Protein AF-M5DVN4-F1 (afdb_monomer_lite)

Organism: NCBI:txid1298593

Secondary structure (DSSP, 8-state):
------------HHHHHHHHHHHHHHHHHHHHHHHHHHHHHHHHHHHHHHHHHHS-------HHHHHHHHHHHHHHHHHHHHHHHHHHHHHHHHHTSHHHHHHHHHHHHHHHHHHHHHHHHHHHHHHHHHSTTTHHHHHHHHHHHHHHHHHHHHHHHHHHH--SSPPPP-PPPTT--SS----

Sequence (183 aa):
MAKSEEEEVELTEVQRIAALEDSVSLNRKIVFVLAILAIVGLSTASTLGIVSLLQPDVEYVDKRALTLLQEEVDALRKQATESAESFSQAKQILDSSSATAFKSVLLDQEQSYQSHLTALKQGMRDLARMLPGSRTWLDMYDEQMNAAIAQSVARSKQLAALQTNALPIPQAIPGQAATASKP

Foldseek 3Di:
DDDDDDPPPPDDPVVVVVVVVVVVVVVVVVVVVVVVVVVVVVVVVVVVVVVVVPDDPPPVCPVVNVVVVVVVVVVVVVVVVVVVVVVVVLLVCQCVDPLVVVLVVLLVVLVVVLVVLVVVLVVLVVVCVVDPPSVVVNVVCVVVSVVVNVVSVVVSVVSVPDDSSDDPDPPPDPPPPDDDDDD

pLDDT: mean 77.17, std 16.85, range [38.88, 97.5]

Structure (mmCIF, N/CA/C/O backbone):
data_AF-M5DVN4-F1
#
_entry.id   AF-M5DVN4-F1
#
loop_
_atom_site.group_PDB
_atom_site.id
_atom_site.type_symbol
_atom_site.label_atom_id
_atom_site.label_alt_id
_atom_site.label_comp_id
_atom_site.label_asym_id
_atom_site.label_entity_id
_atom_site.label_seq_id
_atom_site.pdbx_PDB_ins_code
_atom_site.Cartn_x
_atom_site.Cartn_y
_atom_site.Cartn_z
_atom_site.occupancy
_atom_site.B_iso_or_equiv
_atom_site.auth_seq_id
_atom_site.auth_comp_id
_atom_site.auth_asym_id
_atom_site.auth_atom_id
_atom_site.pdbx_PDB_model_num
ATOM 1 N N . MET A 1 1 ? -89.226 -39.301 116.217 1.00 40.53 1 MET A N 1
ATOM 2 C CA . MET A 1 1 ? -90.336 -39.551 115.265 1.00 40.53 1 MET A CA 1
ATOM 3 C C . MET A 1 1 ? -91.182 -38.285 115.258 1.00 40.53 1 MET A C 1
ATOM 5 O O . MET A 1 1 ? -91.470 -37.836 116.353 1.00 40.53 1 MET A O 1
ATOM 9 N N . ALA A 1 2 ? -91.524 -37.594 114.170 1.00 38.88 2 ALA A N 1
ATOM 10 C CA . ALA A 1 2 ? -91.587 -37.850 112.722 1.00 38.88 2 ALA A CA 1
ATOM 11 C C . ALA A 1 2 ? -91.300 -36.506 111.982 1.00 38.88 2 ALA A C 1
ATOM 13 O O . ALA A 1 2 ? -91.582 -35.462 112.557 1.00 38.88 2 ALA A O 1
ATOM 14 N N . LYS A 1 3 ? -90.468 -36.440 110.926 1.00 44.84 3 LYS A N 1
ATOM 15 C CA . LYS A 1 3 ? -90.738 -36.492 109.460 1.00 44.84 3 LYS A CA 1
ATOM 16 C C . LYS A 1 3 ? -91.837 -35.536 108.952 1.00 44.84 3 LYS A C 1
ATOM 18 O O . LYS A 1 3 ? -92.975 -35.734 109.361 1.00 44.84 3 LYS A O 1
ATOM 23 N N . SER A 1 4 ? -91.468 -34.594 108.060 1.00 41.88 4 SER A N 1
ATOM 24 C CA . SER A 1 4 ? -92.183 -33.965 106.902 1.00 41.88 4 SER A CA 1
ATOM 25 C C . SER A 1 4 ? -91.564 -32.570 106.646 1.00 41.88 4 SER A C 1
ATOM 27 O O . SER A 1 4 ? -91.388 -31.852 107.621 1.00 41.88 4 SER A O 1
ATOM 29 N N . GLU A 1 5 ? -91.218 -32.049 105.469 1.00 41.44 5 GLU A N 1
ATOM 30 C CA . GLU A 1 5 ? -91.080 -32.495 104.077 1.00 41.44 5 GLU A CA 1
ATOM 31 C C . GLU A 1 5 ? -90.300 -31.376 103.344 1.00 41.44 5 GLU A C 1
ATOM 33 O O . GLU A 1 5 ? -90.316 -30.220 103.766 1.00 41.44 5 GLU A O 1
ATOM 38 N N . GLU A 1 6 ? -89.553 -31.746 102.309 1.00 46.62 6 GLU A N 1
ATOM 39 C CA . GLU A 1 6 ? -88.731 -30.882 101.460 1.00 46.62 6 GLU A CA 1
ATOM 40 C C . GLU A 1 6 ? -89.625 -30.088 100.489 1.00 46.62 6 GLU A C 1
ATOM 42 O O . GLU A 1 6 ? -90.346 -30.689 99.699 1.00 46.62 6 GLU A O 1
ATOM 47 N N . GLU A 1 7 ? -89.575 -28.751 100.508 1.00 39.84 7 GLU A N 1
ATOM 48 C CA . GLU A 1 7 ? -90.140 -27.927 99.427 1.00 39.84 7 GLU A CA 1
ATOM 49 C C . GLU A 1 7 ? -89.044 -27.628 98.399 1.00 39.84 7 GLU A C 1
ATOM 51 O O . GLU A 1 7 ? -88.354 -26.606 98.426 1.00 39.84 7 GLU A O 1
ATOM 56 N N . GLU A 1 8 ? -88.870 -28.582 97.491 1.00 42.69 8 GLU A N 1
ATOM 57 C CA . GLU A 1 8 ? -88.166 -28.401 96.231 1.00 42.69 8 GLU A CA 1
ATOM 58 C C . GLU A 1 8 ? -89.050 -27.510 95.340 1.00 42.69 8 GLU A C 1
ATOM 60 O O . GLU A 1 8 ? -90.069 -27.940 94.803 1.00 42.69 8 GLU A O 1
ATOM 65 N N . VAL A 1 9 ? -88.718 -26.219 95.239 1.00 45.56 9 VAL A N 1
ATOM 66 C CA . VAL A 1 9 ? -89.422 -25.284 94.349 1.00 45.56 9 VAL A CA 1
ATOM 67 C C . VAL A 1 9 ? -89.074 -25.648 92.903 1.00 45.56 9 VAL A C 1
ATOM 69 O O . VAL A 1 9 ? -88.117 -25.138 92.315 1.00 45.56 9 VAL A O 1
ATOM 72 N N . GLU A 1 10 ? -89.846 -26.567 92.327 1.00 45.53 10 GLU A N 1
ATOM 73 C CA . GLU A 1 10 ? -89.794 -26.905 90.911 1.00 45.53 10 GLU A CA 1
ATOM 74 C C . GLU A 1 10 ? -90.210 -25.690 90.070 1.00 45.53 10 GLU A C 1
ATOM 76 O O . GLU A 1 10 ? -91.371 -25.285 90.007 1.00 45.53 10 GLU A O 1
ATOM 81 N N . LEU A 1 11 ? -89.228 -25.087 89.400 1.00 52.25 11 LEU A N 1
ATOM 82 C CA . LEU A 1 11 ? -89.438 -24.060 88.381 1.00 52.25 11 LEU A CA 1
ATOM 83 C C . LEU A 1 11 ? -90.434 -24.557 87.320 1.00 52.25 11 LEU A C 1
ATOM 85 O O . LEU A 1 11 ? -90.140 -25.520 86.606 1.00 52.25 11 LEU A O 1
ATOM 89 N N . THR A 1 12 ? -91.577 -23.872 87.204 1.00 63.31 12 THR A N 1
ATOM 90 C CA . THR A 1 12 ? -92.653 -24.169 86.241 1.00 63.31 12 THR A CA 1
ATOM 91 C C . THR A 1 12 ? -92.144 -24.292 84.796 1.00 63.31 12 THR A C 1
ATOM 93 O O . THR A 1 12 ? -91.281 -23.530 84.354 1.00 63.31 12 THR A O 1
ATOM 96 N N . GLU A 1 13 ? -92.698 -25.244 84.035 1.00 57.34 13 GLU A N 1
ATOM 97 C CA . GLU A 1 13 ? -92.256 -25.622 82.677 1.00 57.34 13 GLU A CA 1
ATOM 98 C C . GLU A 1 13 ? -92.128 -24.431 81.710 1.00 57.34 13 GLU A C 1
ATOM 100 O O . GLU A 1 13 ? -91.222 -24.391 80.881 1.00 57.34 13 GLU A O 1
ATOM 105 N N . VAL A 1 14 ? -92.969 -23.407 81.866 1.00 61.56 14 VAL A N 1
ATOM 106 C CA . VAL A 1 14 ? -92.959 -22.190 81.037 1.00 61.56 14 VAL A CA 1
ATOM 107 C C . VAL A 1 14 ? -91.696 -21.345 81.257 1.00 61.56 14 VAL A C 1
ATOM 109 O O . VAL A 1 14 ? -91.138 -20.807 80.302 1.00 61.56 14 VAL A O 1
ATOM 112 N N . GLN A 1 15 ? -91.191 -21.261 82.491 1.00 60.44 15 GLN A N 1
ATOM 113 C CA . GLN A 1 15 ? -89.943 -20.549 82.792 1.00 60.44 15 GLN A CA 1
ATOM 114 C C . GLN A 1 15 ? -88.718 -21.314 82.278 1.00 60.44 15 GLN A C 1
ATOM 116 O O . GLN A 1 15 ? -87.755 -20.695 81.825 1.00 60.44 15 GLN A O 1
ATOM 121 N N . ARG A 1 16 ? -88.771 -22.655 82.274 1.00 62.22 16 ARG A N 1
ATOM 122 C CA . ARG A 1 16 ? -87.729 -23.486 81.651 1.00 62.22 16 ARG A CA 1
ATOM 123 C C . ARG A 1 16 ? -87.699 -23.298 80.135 1.00 62.22 16 ARG A C 1
ATOM 125 O O . ARG A 1 16 ? -86.616 -23.153 79.582 1.00 62.22 16 ARG A O 1
ATOM 132 N N . ILE A 1 17 ? -88.856 -23.238 79.472 1.00 63.50 17 ILE A N 1
ATOM 133 C CA . ILE A 1 17 ? -88.935 -23.021 78.018 1.00 63.50 17 ILE A CA 1
ATOM 134 C C . ILE A 1 17 ? -88.405 -21.632 77.633 1.00 63.50 17 ILE A C 1
ATOM 136 O O . ILE A 1 17 ? -87.613 -21.540 76.702 1.00 63.50 17 ILE A O 1
ATOM 140 N N . ALA A 1 18 ? -88.743 -20.574 78.378 1.00 66.62 18 ALA A N 1
ATOM 141 C CA . ALA A 1 18 ? -88.234 -19.224 78.109 1.00 66.62 18 ALA A CA 1
ATOM 142 C C . ALA A 1 18 ? -86.708 -19.098 78.317 1.00 66.62 18 ALA A C 1
ATOM 144 O O . ALA A 1 18 ? -86.019 -18.475 77.511 1.00 66.62 18 ALA A O 1
ATOM 145 N N . ALA A 1 19 ? -86.154 -19.732 79.360 1.00 62.56 19 ALA A N 1
ATOM 146 C CA . ALA A 1 19 ? -84.704 -19.774 79.588 1.00 62.56 19 ALA A CA 1
ATOM 147 C C . ALA A 1 19 ? -83.964 -20.620 78.530 1.00 62.56 19 ALA A C 1
ATOM 149 O O . ALA A 1 19 ? -82.844 -20.297 78.118 1.00 62.56 19 ALA A O 1
ATOM 150 N N . LEU A 1 20 ? -84.596 -21.697 78.053 1.00 64.38 20 LEU A N 1
ATOM 151 C CA . LEU A 1 20 ? -84.088 -22.503 76.943 1.00 64.38 20 LEU A CA 1
ATOM 152 C C . LEU A 1 20 ? -84.158 -21.741 75.611 1.00 64.38 20 LEU A C 1
ATOM 154 O O . LEU A 1 20 ? -83.222 -21.822 74.825 1.00 64.38 20 LEU A O 1
ATOM 158 N N . GLU A 1 21 ? -85.198 -20.949 75.359 1.00 69.44 21 GLU A N 1
ATOM 159 C CA . GLU A 1 21 ? -85.315 -20.133 74.145 1.00 69.44 21 GLU A CA 1
ATOM 160 C C . GLU A 1 21 ? -84.245 -19.032 74.083 1.00 69.44 21 GLU A C 1
ATOM 162 O O . GLU A 1 21 ? -83.596 -18.863 73.046 1.00 69.44 21 GLU A O 1
ATOM 167 N N . ASP A 1 22 ? -83.981 -18.345 75.199 1.00 67.81 22 ASP A N 1
ATOM 168 C CA . ASP A 1 22 ? -82.939 -17.314 75.270 1.00 67.81 22 ASP A CA 1
ATOM 169 C C . ASP A 1 22 ? -81.535 -17.913 75.066 1.00 67.81 22 ASP A C 1
ATOM 171 O O . ASP A 1 22 ? -80.780 -17.457 74.200 1.00 67.81 22 ASP A O 1
ATOM 175 N N . SER A 1 23 ? -81.220 -19.019 75.752 1.00 68.81 23 SER A N 1
ATOM 176 C CA . SER A 1 23 ? -79.932 -19.721 75.611 1.00 68.81 23 SER A CA 1
ATOM 177 C C . SER A 1 23 ? -79.721 -20.350 74.225 1.00 68.81 23 SER A C 1
ATOM 179 O O . SER A 1 23 ? -78.613 -20.293 73.680 1.00 68.81 23 SER A O 1
ATOM 181 N N . VAL A 1 24 ? -80.772 -20.879 73.590 1.00 72.69 24 VAL A N 1
ATOM 182 C CA . VAL A 1 24 ? -80.721 -21.387 72.208 1.00 72.69 24 VAL A CA 1
ATOM 183 C C . VAL A 1 24 ? -80.556 -20.242 71.206 1.00 72.69 24 VAL A C 1
ATOM 185 O O . VAL A 1 24 ? -79.778 -20.367 70.254 1.00 72.69 24 VAL A O 1
ATOM 188 N N . SER A 1 25 ? -81.219 -19.101 71.417 1.00 70.56 25 SER A N 1
ATOM 189 C CA . SER A 1 25 ? -81.069 -17.921 70.555 1.00 70.56 25 SER A CA 1
ATOM 190 C C . SER A 1 25 ? -79.660 -17.316 70.637 1.00 70.56 25 SER A C 1
ATOM 192 O O . SER A 1 25 ? -79.112 -16.871 69.622 1.00 70.56 25 SER A O 1
ATOM 194 N N . LEU A 1 26 ? -79.039 -17.360 71.819 1.00 73.12 26 LEU A N 1
ATOM 195 C CA . LEU A 1 26 ? -77.677 -16.899 72.072 1.00 73.12 26 LEU A CA 1
ATOM 196 C C . LEU A 1 26 ? -76.653 -17.841 71.421 1.00 73.12 26 LEU A C 1
ATOM 198 O O . LEU A 1 26 ? -75.795 -17.376 70.665 1.00 73.12 26 LEU A O 1
ATOM 202 N N . ASN A 1 27 ? -76.808 -19.159 71.583 1.00 81.56 27 ASN A N 1
ATOM 203 C CA . ASN A 1 27 ? -75.983 -20.147 70.877 1.00 81.56 27 ASN A CA 1
ATOM 204 C C . ASN A 1 27 ? -76.091 -20.002 69.355 1.00 81.56 27 ASN A C 1
ATOM 206 O O . ASN A 1 27 ? -75.078 -20.033 68.658 1.00 81.56 27 ASN A O 1
ATOM 210 N N . ARG A 1 28 ? -77.293 -19.761 68.819 1.00 83.75 28 ARG A N 1
ATOM 211 C CA . ARG A 1 28 ? -77.491 -19.536 67.381 1.00 83.75 28 ARG A CA 1
ATOM 212 C C . ARG A 1 28 ? -76.748 -18.294 66.877 1.00 83.75 28 ARG A C 1
ATOM 214 O O . ARG A 1 28 ? -76.172 -18.346 65.793 1.00 83.75 28 ARG A O 1
ATOM 221 N N . LYS A 1 29 ? -76.718 -17.200 67.651 1.00 87.06 29 LYS A N 1
ATOM 222 C CA . LYS A 1 29 ? -75.952 -15.983 67.316 1.00 87.06 29 LYS A CA 1
ATOM 223 C C . LYS A 1 29 ? -74.442 -16.236 67.343 1.00 87.06 29 LYS A C 1
ATOM 225 O O . LYS A 1 29 ? -73.759 -15.836 66.404 1.00 87.06 29 LYS A O 1
ATOM 230 N N . ILE A 1 30 ? -73.933 -16.940 68.358 1.00 87.62 30 ILE A N 1
ATOM 231 C CA . ILE A 1 30 ? -72.508 -17.308 68.450 1.00 87.62 30 ILE A CA 1
ATOM 232 C C . ILE A 1 30 ? -72.095 -18.176 67.256 1.00 87.62 30 ILE A C 1
ATOM 234 O O . ILE A 1 30 ? -71.081 -17.898 66.618 1.00 87.62 30 ILE A O 1
ATOM 238 N N . VAL A 1 31 ? -72.904 -19.180 66.906 1.00 86.62 31 VAL A N 1
ATOM 239 C CA . VAL A 1 31 ? -72.658 -20.046 65.743 1.00 86.62 31 VAL A CA 1
ATOM 240 C C . VAL A 1 31 ? -72.659 -19.238 64.442 1.00 86.62 31 VAL A C 1
ATOM 242 O O . VAL A 1 31 ? -71.795 -19.457 63.597 1.00 86.62 31 VAL A O 1
ATOM 245 N N . PHE A 1 32 ? -73.560 -18.261 64.289 1.00 89.25 32 PHE A N 1
ATOM 246 C CA . PHE A 1 32 ? -73.573 -17.371 63.122 1.00 89.25 32 PHE A CA 1
ATOM 247 C C . PHE A 1 32 ? -72.301 -16.522 63.008 1.00 89.25 32 PHE A C 1
ATOM 249 O O . PHE A 1 32 ? -71.735 -16.409 61.923 1.00 89.25 32 PHE A O 1
ATOM 256 N N . VAL A 1 33 ? -71.821 -15.954 64.117 1.00 90.81 33 VAL A N 1
ATOM 257 C CA . VAL A 1 33 ? -70.582 -15.157 64.135 1.00 90.81 33 VAL A CA 1
ATOM 258 C C . VAL A 1 33 ? -69.362 -16.028 63.819 1.00 90.81 33 VAL A C 1
ATOM 260 O O . VAL A 1 33 ? -68.526 -15.636 63.005 1.00 90.81 33 VAL A O 1
ATOM 263 N N . LEU A 1 34 ? -69.283 -17.231 64.396 1.00 89.19 34 LEU A N 1
ATOM 264 C CA . LEU A 1 34 ? -68.222 -18.199 64.097 1.00 89.19 34 LEU A CA 1
ATOM 265 C C . LEU A 1 34 ? -68.238 -18.640 62.630 1.00 89.19 34 LEU A C 1
ATOM 267 O O . LEU A 1 34 ? -67.180 -18.730 62.012 1.00 89.19 34 LEU A O 1
ATOM 271 N N . ALA A 1 35 ? -69.420 -18.868 62.056 1.00 90.25 35 ALA A N 1
ATOM 272 C CA . ALA A 1 35 ? -69.562 -19.229 60.650 1.00 90.25 35 ALA A CA 1
ATOM 273 C C . ALA A 1 35 ? -69.074 -18.107 59.718 1.00 90.25 35 ALA A C 1
ATOM 275 O O . ALA A 1 35 ? -68.356 -18.380 58.759 1.00 90.25 35 ALA A O 1
ATOM 276 N N . ILE A 1 36 ? -69.395 -16.844 60.020 1.00 91.50 36 ILE A N 1
ATOM 277 C CA . ILE A 1 36 ? -68.917 -15.692 59.239 1.00 91.50 36 ILE A CA 1
ATOM 278 C C . ILE A 1 36 ? -67.389 -15.577 59.324 1.00 91.50 36 ILE A C 1
ATOM 280 O O . ILE A 1 36 ? -66.730 -15.429 58.295 1.00 91.50 36 ILE A O 1
ATOM 284 N N . LEU A 1 37 ? -66.810 -15.708 60.522 1.00 91.25 37 LEU A N 1
ATOM 285 C CA . LEU A 1 37 ? -65.354 -15.707 60.704 1.00 91.25 37 LEU A CA 1
ATOM 286 C C . LEU A 1 37 ? -64.675 -16.849 59.943 1.00 91.25 37 LEU A C 1
ATOM 288 O O . LEU A 1 37 ? -63.646 -16.629 59.305 1.00 91.25 37 LEU A O 1
ATOM 292 N N . ALA A 1 38 ? -65.263 -18.045 59.964 1.00 88.19 38 ALA A N 1
ATOM 293 C CA . ALA A 1 38 ? -64.748 -19.193 59.230 1.00 88.19 38 ALA A CA 1
ATOM 294 C C . ALA A 1 38 ? -64.753 -18.948 57.714 1.00 88.19 38 ALA A C 1
ATOM 296 O O . ALA A 1 38 ? -63.756 -19.230 57.055 1.00 88.19 38 ALA A O 1
ATOM 297 N N . ILE A 1 39 ? -65.827 -18.369 57.165 1.00 92.62 39 ILE A N 1
ATOM 298 C CA . ILE A 1 39 ? -65.933 -18.046 55.732 1.00 92.62 39 ILE A CA 1
ATOM 299 C C . ILE A 1 39 ? -64.884 -17.002 55.323 1.00 92.62 39 ILE A C 1
ATOM 301 O O . ILE A 1 39 ? -64.197 -17.186 54.319 1.00 92.62 39 ILE A O 1
ATOM 305 N N . VAL A 1 40 ? -64.715 -15.931 56.104 1.00 91.38 40 VAL A N 1
ATOM 306 C CA . VAL A 1 40 ? -63.712 -14.886 55.825 1.00 91.38 40 VAL A CA 1
ATOM 307 C C . VAL A 1 40 ? -62.291 -15.449 55.926 1.00 91.38 40 VAL A C 1
ATOM 309 O O . VAL A 1 40 ? -61.449 -15.171 55.066 1.00 91.38 40 VAL A O 1
ATOM 312 N N . GLY A 1 41 ? -62.032 -16.291 56.929 1.00 86.06 41 GLY A N 1
ATOM 313 C CA . GLY A 1 41 ? -60.757 -16.986 57.094 1.00 86.06 41 GLY A CA 1
ATOM 314 C C . GLY A 1 41 ? -60.434 -17.892 55.905 1.00 86.06 41 GLY A C 1
ATOM 315 O O . GLY A 1 41 ? -59.354 -17.782 55.326 1.00 86.06 41 GLY A O 1
ATOM 316 N N . LEU A 1 42 ? -61.395 -18.716 55.477 1.00 87.31 42 LEU A N 1
ATOM 317 C CA . LEU A 1 42 ? -61.274 -19.578 54.297 1.00 87.31 42 LEU A CA 1
ATOM 318 C C . LEU A 1 42 ? -61.059 -18.778 53.009 1.00 87.31 42 LEU A C 1
ATOM 320 O O . LEU A 1 42 ? -60.216 -19.151 52.199 1.00 87.31 42 LEU A O 1
ATOM 324 N N . SER A 1 43 ? -61.768 -17.663 52.826 1.00 87.06 43 SER A N 1
ATOM 325 C CA . SER A 1 43 ? -61.614 -16.804 51.647 1.00 87.06 43 SER A CA 1
ATOM 326 C C . SER A 1 43 ? -60.214 -16.194 51.569 1.00 87.06 43 SER A C 1
ATOM 328 O O . SER A 1 43 ? -59.589 -16.188 50.506 1.00 87.06 43 SER A O 1
ATOM 330 N N . THR A 1 44 ? -59.698 -15.706 52.697 1.00 84.25 44 THR A N 1
ATOM 331 C CA . THR A 1 44 ? -58.365 -15.094 52.765 1.00 84.25 44 THR A CA 1
ATOM 332 C C . THR A 1 44 ? -57.279 -16.150 52.558 1.00 84.25 44 THR A C 1
ATOM 334 O O . THR A 1 44 ? -56.374 -15.948 51.753 1.00 84.25 44 THR A O 1
ATOM 337 N N . ALA A 1 45 ? -57.409 -17.315 53.200 1.00 84.00 45 ALA A N 1
ATOM 338 C CA . ALA A 1 45 ? -56.486 -18.436 53.034 1.00 84.00 45 ALA A CA 1
ATOM 339 C C . ALA A 1 45 ? -56.478 -18.983 51.598 1.00 84.00 45 ALA A C 1
ATOM 341 O O . ALA A 1 45 ? -55.412 -19.254 51.053 1.00 84.00 45 ALA A O 1
ATOM 342 N N . SER A 1 46 ? -57.648 -19.086 50.962 1.00 80.69 46 SER A N 1
ATOM 343 C CA . SER A 1 46 ? -57.775 -19.505 49.562 1.00 80.69 46 SER A CA 1
ATOM 344 C C . SER A 1 46 ? -57.093 -18.513 48.618 1.00 80.69 46 SER A C 1
ATOM 346 O O . SER A 1 46 ? -56.309 -18.908 47.759 1.00 80.69 46 SER A O 1
ATOM 348 N N . THR A 1 47 ? -57.298 -17.210 48.837 1.00 85.69 47 THR A N 1
ATOM 349 C CA . THR A 1 47 ? -56.648 -16.158 48.039 1.00 85.69 47 THR A CA 1
ATOM 350 C C . THR A 1 47 ? -55.125 -16.217 48.178 1.00 85.69 47 THR A C 1
ATOM 352 O O . THR A 1 47 ? -54.414 -16.178 47.176 1.00 85.69 47 THR A O 1
ATOM 355 N N . LEU A 1 48 ? -54.613 -16.379 49.402 1.00 81.38 48 LEU A N 1
ATOM 356 C CA . LEU A 1 48 ? -53.177 -16.525 49.656 1.00 81.38 48 LEU A CA 1
ATOM 357 C C . LEU A 1 48 ? -52.608 -17.811 49.038 1.00 81.38 48 LEU A C 1
ATOM 359 O O . LEU A 1 48 ? -51.525 -17.778 48.460 1.00 81.38 48 LEU A O 1
ATOM 363 N N . GLY A 1 49 ? -53.348 -18.919 49.101 1.00 81.12 49 GLY A N 1
ATOM 364 C CA . GLY A 1 49 ? -52.956 -20.191 48.494 1.00 81.12 49 GLY A CA 1
ATOM 365 C C . GLY A 1 49 ? -52.864 -20.116 46.969 1.00 81.12 49 GLY A C 1
ATOM 366 O O . GLY A 1 49 ? -51.887 -20.586 46.395 1.00 81.12 49 GLY A O 1
ATOM 367 N N . ILE A 1 50 ? -53.831 -19.468 46.310 1.00 81.31 50 ILE A N 1
ATOM 368 C CA . ILE A 1 50 ? -53.824 -19.278 44.851 1.00 81.31 50 ILE A CA 1
ATOM 369 C C . ILE A 1 50 ? -52.657 -18.380 44.432 1.00 81.31 50 ILE A C 1
ATOM 371 O O . ILE A 1 50 ? -51.945 -18.713 43.489 1.00 81.31 50 ILE A O 1
ATOM 375 N N . VAL A 1 51 ? -52.422 -17.275 45.146 1.00 78.25 51 VAL A N 1
ATOM 376 C CA . VAL A 1 51 ? -51.293 -16.372 44.866 1.00 78.25 51 VAL A CA 1
ATOM 377 C C . VAL A 1 51 ? -49.955 -17.090 45.054 1.00 78.25 51 VAL A C 1
ATOM 379 O O . VAL A 1 51 ? -49.061 -16.918 44.232 1.00 78.25 51 VAL A O 1
ATOM 382 N N . SER A 1 52 ? -49.830 -17.938 46.077 1.00 73.06 52 SER A N 1
ATOM 383 C CA . SER A 1 52 ? -48.619 -18.729 46.314 1.00 73.06 52 SER A CA 1
ATOM 384 C C . SER A 1 52 ? -48.385 -19.820 45.265 1.00 73.06 52 SER A C 1
ATOM 386 O O . SER A 1 52 ? -47.242 -20.216 45.075 1.00 73.06 52 SER A O 1
ATOM 388 N N . LEU A 1 53 ? -49.437 -20.329 44.617 1.00 73.19 53 LEU A N 1
ATOM 389 C CA . LEU A 1 53 ? -49.338 -21.401 43.620 1.00 73.19 53 LEU A CA 1
ATOM 390 C C . LEU A 1 53 ? -49.134 -20.867 42.191 1.00 73.19 53 LEU A C 1
ATOM 392 O O . LEU A 1 53 ? -48.580 -21.566 41.348 1.00 73.19 53 LEU A O 1
ATOM 396 N N . LEU A 1 54 ? -49.615 -19.650 41.907 1.00 72.88 54 LEU A N 1
ATOM 397 C CA . LEU A 1 54 ? -49.514 -19.004 40.592 1.00 72.88 54 LEU A CA 1
ATOM 398 C C . LEU A 1 54 ? -48.314 -18.066 40.453 1.00 72.88 54 LEU A C 1
ATOM 400 O O . LEU A 1 54 ? -48.052 -17.613 39.337 1.00 72.88 54 LEU A O 1
ATOM 404 N N . GLN A 1 55 ? -47.605 -17.741 41.537 1.00 65.81 55 GLN A N 1
ATOM 405 C CA . GLN A 1 55 ? -46.339 -17.034 41.397 1.00 65.81 55 GLN A CA 1
ATOM 406 C C . GLN A 1 55 ? -45.353 -17.959 40.668 1.00 65.81 55 GLN A C 1
ATOM 408 O O . GLN A 1 55 ? -45.062 -19.040 41.179 1.00 65.81 55 GLN A O 1
ATOM 413 N N . PRO A 1 56 ? -44.845 -17.582 39.477 1.00 57.84 56 PRO A N 1
ATOM 414 C CA . PRO A 1 56 ? -43.654 -18.239 38.960 1.00 57.84 56 PRO A CA 1
ATOM 415 C C . PRO A 1 56 ? -42.552 -18.098 40.016 1.00 57.84 56 PRO A C 1
ATOM 417 O O . PRO A 1 56 ? -42.541 -17.092 40.729 1.00 57.84 56 PRO A O 1
ATOM 420 N N . ASP A 1 57 ? -41.636 -19.065 40.102 1.00 49.91 57 ASP A N 1
ATOM 421 C CA . ASP A 1 57 ? -40.359 -18.901 40.808 1.00 49.91 57 ASP A CA 1
ATOM 422 C C . ASP A 1 57 ? -39.590 -17.753 40.134 1.00 49.91 57 ASP A C 1
ATOM 424 O O . ASP A 1 57 ? -38.701 -17.937 39.305 1.00 49.91 57 ASP A O 1
ATOM 428 N N . VAL A 1 58 ? -39.990 -16.519 40.425 1.00 52.97 58 VAL A N 1
ATOM 429 C CA . VAL A 1 58 ? -39.172 -15.343 40.210 1.00 52.97 58 VAL A CA 1
ATOM 430 C C . VAL A 1 58 ? -38.159 -15.386 41.328 1.00 52.97 58 VAL A C 1
ATOM 432 O O . VAL A 1 58 ? -38.338 -14.803 42.397 1.00 52.97 58 VAL A O 1
ATOM 435 N N . GLU A 1 59 ? -37.092 -16.135 41.069 1.00 53.75 59 GLU A N 1
ATOM 436 C CA . GLU A 1 59 ? -35.820 -15.932 41.731 1.00 53.75 59 GLU A CA 1
ATOM 437 C C . GLU A 1 59 ? -35.512 -14.443 41.562 1.00 53.75 59 GLU A C 1
ATOM 439 O O . GLU A 1 59 ? -35.183 -13.968 40.472 1.00 53.75 59 GLU A O 1
ATOM 444 N N . TYR A 1 60 ? -35.784 -13.665 42.613 1.00 52.28 60 TYR A N 1
ATOM 445 C CA . TYR A 1 60 ? -35.447 -12.254 42.653 1.00 52.28 60 TYR A CA 1
ATOM 446 C C . TYR A 1 60 ? -33.948 -12.205 42.434 1.00 52.28 60 TYR A C 1
ATOM 448 O O . TYR A 1 60 ? -33.193 -12.528 43.351 1.00 52.28 60 TYR A O 1
ATOM 456 N N . VAL A 1 61 ? -33.533 -11.863 41.210 1.00 56.19 61 VAL A N 1
ATOM 457 C CA . VAL A 1 61 ? -32.118 -11.756 40.880 1.00 56.19 61 VAL A CA 1
ATOM 458 C C . VAL A 1 61 ? -31.530 -10.824 41.919 1.00 56.19 61 VAL A C 1
ATOM 460 O O . VAL A 1 61 ? -31.964 -9.671 42.037 1.00 56.19 61 VAL A O 1
ATOM 463 N N . ASP A 1 62 ? -30.627 -11.371 42.735 1.00 70.06 62 ASP A N 1
ATOM 464 C CA . ASP A 1 62 ? -30.029 -10.632 43.829 1.00 70.06 62 ASP A CA 1
ATOM 465 C C . ASP A 1 62 ? -29.517 -9.320 43.238 1.00 70.06 62 ASP A C 1
ATOM 467 O O . ASP A 1 62 ? -28.809 -9.315 42.226 1.00 70.06 62 ASP A O 1
ATOM 471 N N . LYS A 1 63 ? -29.926 -8.187 43.814 1.00 72.44 63 LYS A N 1
ATOM 472 C CA . LYS A 1 63 ? -29.541 -6.869 43.294 1.00 72.44 63 LYS A CA 1
ATOM 473 C C . LYS A 1 63 ? -28.021 -6.778 43.161 1.00 72.44 63 LYS A C 1
ATOM 475 O O . LYS A 1 63 ? -27.545 -6.120 42.245 1.00 72.44 63 LYS A O 1
ATOM 480 N N . ARG A 1 64 ? -27.282 -7.507 44.010 1.00 68.50 64 ARG A N 1
ATOM 481 C CA . ARG A 1 64 ? -25.835 -7.713 43.885 1.00 68.50 64 ARG A CA 1
ATOM 482 C C . ARG A 1 64 ? -25.416 -8.418 42.597 1.00 68.50 64 ARG A C 1
ATOM 484 O O . ARG A 1 64 ? -24.495 -7.946 41.942 1.00 68.50 64 ARG A O 1
ATOM 491 N N . ALA A 1 65 ? -26.065 -9.516 42.222 1.00 75.50 65 ALA A N 1
ATOM 492 C CA . ALA A 1 65 ? -25.758 -10.243 40.993 1.00 75.50 65 ALA A CA 1
ATOM 493 C C . ALA A 1 65 ? -26.028 -9.387 39.745 1.00 75.50 65 ALA A C 1
ATOM 495 O O . ALA A 1 65 ? -25.206 -9.362 38.834 1.00 75.50 65 ALA A O 1
ATOM 496 N N . LEU A 1 66 ? -27.120 -8.610 39.735 1.00 80.12 66 LEU A N 1
ATOM 497 C CA . LEU A 1 66 ? -27.393 -7.648 38.660 1.00 80.12 66 LEU A CA 1
ATOM 498 C C . LEU A 1 66 ? -26.343 -6.537 38.589 1.00 80.12 66 LEU A C 1
ATOM 500 O O . LEU A 1 66 ? -25.889 -6.210 37.496 1.00 80.12 66 LEU A O 1
ATOM 504 N N . THR A 1 67 ? -25.930 -5.976 39.730 1.00 79.81 67 THR A N 1
ATOM 505 C CA . THR A 1 67 ? -24.889 -4.937 39.743 1.00 79.81 67 THR A CA 1
ATOM 506 C C . THR A 1 67 ? -23.538 -5.468 39.277 1.00 79.81 67 THR A C 1
ATOM 508 O O . THR A 1 67 ? -22.866 -4.786 38.514 1.00 79.81 67 THR A O 1
ATOM 511 N N . LEU A 1 68 ? -23.173 -6.693 39.672 1.00 83.62 68 LEU A N 1
ATOM 512 C CA . LEU A 1 68 ? -21.933 -7.340 39.239 1.00 83.62 68 LEU A CA 1
ATOM 513 C C . LEU A 1 68 ? -21.940 -7.623 37.736 1.00 83.62 68 LEU A C 1
ATOM 515 O O . LEU A 1 68 ? -20.966 -7.336 37.049 1.00 83.62 68 LEU A O 1
ATOM 519 N N . LEU A 1 69 ? -23.056 -8.131 37.211 1.00 84.69 69 LEU A N 1
ATOM 520 C CA . LEU A 1 69 ? -23.190 -8.398 35.783 1.00 84.69 69 LEU A CA 1
ATOM 521 C C . LEU A 1 69 ? -23.153 -7.105 34.959 1.00 84.69 69 LEU A C 1
ATOM 523 O O . LEU A 1 69 ? -22.590 -7.077 33.869 1.00 84.69 69 LEU A O 1
ATOM 527 N N . GLN A 1 70 ? -23.744 -6.024 35.467 1.00 89.19 70 GLN A N 1
ATOM 528 C CA . GLN A 1 70 ? -23.710 -4.726 34.801 1.00 89.19 70 GLN A CA 1
ATOM 529 C C . GLN A 1 70 ? -22.299 -4.125 34.797 1.00 89.19 70 GLN A C 1
ATOM 531 O O . GLN A 1 70 ? -21.868 -3.608 33.770 1.00 89.19 70 GLN A O 1
ATOM 536 N N . GLU A 1 71 ? -21.564 -4.263 35.901 1.00 88.12 71 GLU A N 1
ATOM 537 C CA . GLU A 1 71 ? -20.153 -3.882 35.994 1.00 88.12 71 GLU A CA 1
ATOM 538 C C . GLU A 1 71 ? -19.281 -4.690 35.020 1.00 88.12 71 GLU A C 1
ATOM 540 O O . GLU A 1 71 ? -18.449 -4.120 34.316 1.00 88.12 71 GLU A O 1
ATOM 545 N N . GLU A 1 72 ? -19.518 -5.999 34.904 1.00 84.06 72 GLU A N 1
ATOM 546 C CA . GLU A 1 72 ? -18.829 -6.864 33.945 1.00 84.06 72 GLU A CA 1
ATOM 547 C C . GLU A 1 72 ? -19.154 -6.468 32.497 1.00 84.06 72 GLU A C 1
ATOM 549 O O . GLU A 1 72 ? -18.248 -6.305 31.684 1.00 84.06 72 GLU A O 1
ATOM 554 N N . VAL A 1 73 ? -20.422 -6.213 32.163 1.00 89.75 73 VAL A N 1
ATOM 555 C CA . VAL A 1 73 ? -20.815 -5.742 30.824 1.00 89.75 73 VAL A CA 1
ATOM 556 C C . VAL A 1 73 ? -20.180 -4.393 30.491 1.00 89.75 73 VAL A C 1
ATOM 558 O O . VAL A 1 73 ? -19.728 -4.204 29.360 1.00 89.75 73 VAL A O 1
ATOM 561 N N . ASP A 1 74 ? -20.113 -3.463 31.441 1.00 91.25 74 ASP A N 1
ATOM 562 C CA . ASP A 1 74 ? -19.462 -2.168 31.235 1.00 91.25 74 ASP A CA 1
ATOM 563 C C . ASP A 1 74 ? -17.944 -2.319 31.071 1.00 91.25 74 ASP A C 1
ATOM 565 O O . ASP A 1 74 ? -17.355 -1.691 30.185 1.00 91.25 74 ASP A O 1
ATOM 569 N N . ALA A 1 75 ? -17.312 -3.212 31.836 1.00 89.75 75 ALA A N 1
ATOM 570 C CA . ALA A 1 75 ? -15.901 -3.550 31.679 1.00 89.75 75 ALA A CA 1
ATOM 571 C C . ALA A 1 75 ? -15.614 -4.196 30.313 1.00 89.75 75 ALA A C 1
ATOM 573 O O . ALA A 1 75 ? -14.691 -3.771 29.616 1.00 89.75 75 ALA A O 1
ATOM 574 N N . LEU A 1 76 ? -16.435 -5.158 29.878 1.00 88.19 76 LEU A N 1
ATOM 575 C CA . LEU A 1 76 ? -16.310 -5.785 28.560 1.00 88.19 76 LEU A CA 1
ATOM 576 C C . LEU A 1 76 ? -16.543 -4.782 27.432 1.00 88.19 76 LEU A C 1
ATOM 578 O O . LEU A 1 76 ? -15.816 -4.796 26.440 1.00 88.19 76 LEU A O 1
ATOM 582 N N . ARG A 1 77 ? -17.534 -3.894 27.562 1.00 89.12 77 ARG A N 1
ATOM 583 C CA . ARG A 1 77 ? -17.776 -2.828 26.580 1.00 89.12 77 ARG A CA 1
ATOM 584 C C . ARG A 1 77 ? -16.579 -1.904 26.472 1.00 89.12 77 ARG A C 1
ATOM 586 O O . ARG A 1 77 ? -16.159 -1.609 25.357 1.00 89.12 77 ARG A O 1
ATOM 593 N N . LYS A 1 78 ? -16.005 -1.508 27.606 1.00 90.75 78 LYS A N 1
ATOM 594 C CA . LYS A 1 78 ? -14.800 -0.682 27.649 1.00 90.75 78 LYS A CA 1
ATOM 595 C C . LYS A 1 78 ? -13.617 -1.381 26.973 1.00 90.75 78 LYS A C 1
ATOM 597 O O . LYS A 1 78 ? -12.964 -0.791 26.114 1.00 90.75 78 LYS A O 1
ATOM 602 N N . GLN A 1 79 ? -13.402 -2.659 27.272 1.00 85.19 79 GLN A N 1
ATOM 603 C CA . GLN A 1 79 ? -12.357 -3.461 26.638 1.00 85.19 79 GLN A CA 1
ATOM 604 C C . GLN A 1 79 ? -12.582 -3.615 25.125 1.00 85.19 79 GLN A C 1
ATOM 606 O O . GLN A 1 79 ? -11.631 -3.550 24.344 1.00 85.19 79 GLN A O 1
ATOM 611 N N . ALA A 1 80 ? -13.832 -3.784 24.689 1.00 86.62 80 ALA A N 1
ATOM 612 C CA . ALA A 1 80 ? -14.185 -3.857 23.276 1.00 86.62 80 ALA A CA 1
ATOM 613 C C . ALA A 1 80 ? -13.933 -2.524 22.557 1.00 86.62 80 ALA A C 1
ATOM 615 O O . ALA A 1 80 ? -13.402 -2.527 21.447 1.00 86.62 80 ALA A O 1
ATOM 616 N N . THR A 1 81 ? -14.250 -1.388 23.187 1.00 88.69 81 THR A N 1
ATOM 617 C CA . THR A 1 81 ? -13.954 -0.060 22.629 1.00 88.69 81 THR A CA 1
ATOM 618 C C . THR A 1 81 ? -12.453 0.206 22.546 1.00 88.69 81 THR A C 1
ATOM 620 O O . THR A 1 81 ? -11.978 0.612 21.491 1.00 88.69 81 THR A O 1
ATOM 623 N N . GLU A 1 82 ? -11.682 -0.121 23.586 1.00 88.06 82 GLU A N 1
ATOM 624 C CA . GLU A 1 82 ? -10.216 0.007 23.577 1.00 88.06 82 GLU A CA 1
ATOM 625 C C . GLU A 1 82 ? -9.571 -0.910 22.516 1.00 88.06 82 GLU A C 1
ATOM 627 O O . GLU A 1 82 ? -8.632 -0.529 21.810 1.00 88.06 82 GLU A O 1
ATOM 632 N N . SER A 1 83 ? -10.114 -2.117 22.333 1.00 79.50 83 SER A N 1
ATOM 633 C CA . SER A 1 83 ? -9.674 -3.046 21.283 1.00 79.50 83 SER A CA 1
ATOM 634 C C . SER A 1 83 ? -10.003 -2.529 19.876 1.00 79.50 83 SER A C 1
ATOM 636 O O . SER A 1 83 ? -9.189 -2.648 18.961 1.00 79.50 83 SER A O 1
ATOM 638 N N . ALA A 1 84 ? -11.172 -1.915 19.683 1.00 83.88 84 ALA A N 1
ATOM 639 C CA . ALA A 1 84 ? -11.547 -1.308 18.407 1.00 83.88 84 ALA A CA 1
ATOM 640 C C . ALA A 1 84 ? -10.665 -0.094 18.069 1.00 83.88 84 ALA A C 1
ATOM 642 O O . ALA A 1 84 ? -10.229 0.058 16.925 1.00 83.88 84 ALA A O 1
ATOM 643 N N . GLU A 1 85 ? -10.351 0.742 19.061 1.00 86.00 85 GLU A N 1
ATOM 644 C CA . GLU A 1 85 ? -9.455 1.888 18.896 1.00 86.00 85 GLU A CA 1
ATOM 645 C C . GLU A 1 85 ? -8.023 1.457 18.573 1.00 86.00 85 GLU A C 1
ATOM 647 O O . GLU A 1 85 ? -7.426 1.976 17.628 1.00 86.00 85 GLU A O 1
ATOM 652 N N . SER A 1 86 ? -7.481 0.469 19.290 1.00 78.44 86 SER A N 1
ATOM 653 C CA . SER A 1 86 ? -6.144 -0.072 19.005 1.00 78.44 86 SER A CA 1
ATOM 654 C C . SER A 1 86 ? -6.061 -0.718 17.619 1.00 78.44 86 SER A C 1
ATOM 656 O O . SER A 1 86 ? -5.071 -0.519 16.913 1.00 78.44 86 SER A O 1
ATOM 658 N N . PHE A 1 87 ? -7.114 -1.404 17.164 1.00 77.50 87 PHE A N 1
ATOM 659 C CA . PHE A 1 87 ? -7.193 -1.919 15.795 1.00 77.50 87 PHE A CA 1
ATOM 660 C C . PHE A 1 87 ? -7.223 -0.793 14.752 1.00 77.50 87 PHE A C 1
ATOM 662 O O . PHE A 1 87 ? -6.526 -0.864 13.739 1.00 77.50 87 PHE A O 1
ATOM 669 N N . SER A 1 88 ? -7.989 0.271 15.009 1.00 79.31 88 SER A N 1
ATOM 670 C CA . SER A 1 88 ? -8.034 1.454 14.144 1.00 79.31 88 SER A CA 1
ATOM 671 C C . SER A 1 88 ? -6.664 2.132 14.040 1.00 79.31 88 SER A C 1
ATOM 673 O O . SER A 1 88 ? -6.220 2.458 12.939 1.00 79.31 88 SER A O 1
ATOM 675 N N . GLN A 1 89 ? -5.957 2.292 15.161 1.00 79.75 89 GLN A N 1
ATOM 676 C CA . GLN A 1 89 ? -4.601 2.850 15.184 1.00 79.75 89 GLN A CA 1
ATOM 677 C C . GLN A 1 89 ? -3.595 1.950 14.459 1.00 79.75 89 GLN A C 1
ATOM 679 O O . GLN A 1 89 ? -2.808 2.440 13.651 1.00 79.75 89 GLN A O 1
ATOM 684 N N . ALA A 1 90 ? -3.641 0.634 14.686 1.00 76.69 90 ALA A N 1
ATOM 685 C CA . ALA A 1 90 ? -2.777 -0.322 13.997 1.00 76.69 90 ALA A CA 1
ATOM 686 C C . ALA A 1 90 ? -2.993 -0.287 12.477 1.00 76.69 90 ALA A C 1
ATOM 688 O O . ALA A 1 90 ? -2.027 -0.277 11.716 1.00 76.69 90 ALA A O 1
ATOM 689 N N . LYS A 1 91 ? -4.252 -0.196 12.031 1.00 75.12 91 LYS A N 1
ATOM 690 C CA . LYS A 1 91 ? -4.597 -0.032 10.617 1.00 75.12 91 LYS A CA 1
ATOM 691 C C . LYS A 1 91 ? -4.046 1.272 10.046 1.00 75.12 91 LYS A C 1
ATOM 693 O O . LYS A 1 91 ? -3.433 1.244 8.987 1.00 75.12 91 LYS A O 1
ATOM 698 N N . GLN A 1 92 ? -4.197 2.387 10.758 1.00 75.25 92 GLN A N 1
ATOM 699 C CA . GLN A 1 92 ? -3.668 3.680 10.323 1.00 75.25 92 GLN A CA 1
ATOM 700 C C . GLN A 1 92 ? -2.140 3.658 10.181 1.00 75.25 92 GLN A C 1
ATOM 702 O O . GLN A 1 92 ? -1.622 4.110 9.164 1.00 75.25 92 GLN A O 1
ATOM 707 N N . ILE A 1 93 ? -1.424 3.094 11.161 1.00 72.56 93 ILE A N 1
ATOM 708 C CA . ILE A 1 93 ? 0.040 2.947 11.119 1.00 72.56 93 ILE A CA 1
ATOM 709 C C . ILE A 1 93 ? 0.462 2.072 9.941 1.00 72.56 93 ILE A C 1
ATOM 711 O O . ILE A 1 93 ? 1.461 2.373 9.292 1.00 72.56 93 ILE A O 1
ATOM 715 N N . LEU A 1 94 ? -0.290 1.007 9.659 1.00 68.81 94 LEU A N 1
ATOM 716 C CA . LEU A 1 94 ? -0.007 0.087 8.565 1.00 68.81 94 LEU A CA 1
ATOM 717 C C . LEU A 1 94 ? -0.269 0.726 7.193 1.00 68.81 94 LEU A C 1
ATOM 719 O O . LEU A 1 94 ? 0.567 0.619 6.296 1.00 68.81 94 LEU A O 1
ATOM 723 N N . ASP A 1 95 ? -1.376 1.456 7.055 1.00 67.12 95 ASP A N 1
ATOM 724 C CA . ASP A 1 95 ? -1.719 2.220 5.854 1.00 67.12 95 ASP A CA 1
ATOM 725 C C . ASP A 1 95 ? -0.676 3.316 5.572 1.00 67.12 95 ASP A C 1
ATOM 727 O O . ASP A 1 95 ? -0.290 3.520 4.421 1.00 67.12 95 ASP A O 1
ATOM 731 N N . SER A 1 96 ? -0.160 3.975 6.617 1.00 65.88 96 SER A N 1
ATOM 732 C CA . SER A 1 96 ? 0.939 4.944 6.519 1.00 65.88 96 SER A CA 1
ATOM 733 C C . SER A 1 96 ? 2.331 4.319 6.639 1.00 65.88 96 SER A C 1
ATOM 735 O O . SER A 1 96 ? 3.316 5.048 6.770 1.00 65.88 96 SER A O 1
ATOM 737 N N . SER A 1 97 ? 2.436 2.988 6.684 1.00 70.25 97 SER A N 1
ATOM 738 C CA . SER A 1 97 ? 3.706 2.345 7.009 1.00 70.25 97 SER A CA 1
ATOM 739 C C . SER A 1 97 ? 4.739 2.625 5.928 1.00 70.25 97 SER A C 1
ATOM 741 O O . SER A 1 97 ? 4.430 2.795 4.742 1.00 70.25 97 SER A O 1
ATOM 743 N N . SER A 1 98 ? 6.005 2.613 6.342 1.00 73.75 98 SER A N 1
ATOM 744 C CA . SER A 1 98 ? 7.142 2.719 5.432 1.00 73.75 98 SER A CA 1
ATOM 745 C C . SER A 1 98 ? 7.072 1.698 4.296 1.00 73.75 98 SER A C 1
ATOM 747 O O . SER A 1 98 ? 7.551 1.999 3.214 1.00 73.75 98 SER A O 1
ATOM 749 N N . ALA A 1 99 ? 6.434 0.537 4.491 1.00 81.44 99 ALA A N 1
ATOM 750 C CA . ALA A 1 99 ? 6.267 -0.481 3.457 1.00 81.44 99 ALA A CA 1
ATOM 751 C C . ALA A 1 99 ? 5.359 -0.019 2.304 1.00 81.44 99 ALA A C 1
ATOM 753 O O . ALA A 1 99 ? 5.687 -0.250 1.140 1.00 81.44 99 ALA A O 1
ATOM 754 N N . THR A 1 100 ? 4.255 0.669 2.602 1.00 83.31 100 THR A N 1
ATOM 755 C CA . THR A 1 100 ? 3.328 1.194 1.584 1.00 83.31 100 THR A CA 1
ATOM 756 C C . THR A 1 100 ? 3.943 2.364 0.825 1.00 83.31 100 THR A C 1
ATOM 758 O O . THR A 1 100 ? 3.904 2.386 -0.405 1.00 83.31 100 THR A O 1
ATOM 761 N N . ALA A 1 101 ? 4.601 3.283 1.536 1.00 83.94 101 ALA A N 1
ATOM 762 C CA . ALA A 1 101 ? 5.355 4.375 0.917 1.00 83.94 101 ALA A CA 1
ATOM 763 C C . ALA A 1 101 ? 6.557 3.865 0.097 1.00 83.94 101 ALA A C 1
ATOM 765 O O . ALA A 1 101 ? 6.861 4.369 -0.980 1.00 83.94 101 ALA A O 1
ATOM 766 N N . PHE A 1 102 ? 7.242 2.824 0.568 1.00 86.06 102 PHE A N 1
ATOM 767 C CA . PHE A 1 102 ? 8.344 2.208 -0.166 1.00 86.06 102 PHE A CA 1
ATOM 768 C C . PHE A 1 102 ? 7.851 1.494 -1.427 1.00 86.06 102 PHE A C 1
ATOM 770 O O . PHE A 1 102 ? 8.460 1.630 -2.486 1.00 86.06 102 PHE A O 1
ATOM 777 N N . LYS A 1 103 ? 6.706 0.799 -1.357 1.00 91.00 103 LYS A N 1
ATOM 778 C CA . LYS A 1 103 ? 6.060 0.199 -2.530 1.00 91.00 103 LYS A CA 1
ATOM 779 C C . LYS A 1 103 ? 5.743 1.248 -3.597 1.00 91.00 103 LYS A C 1
ATOM 781 O O . LYS A 1 103 ? 6.005 0.984 -4.768 1.00 91.00 103 LYS A O 1
ATOM 786 N N . SER A 1 104 ? 5.202 2.413 -3.226 1.00 90.75 104 SER A N 1
ATOM 787 C CA . SER A 1 104 ? 4.931 3.472 -4.208 1.00 90.75 104 SER A CA 1
ATOM 788 C C . SER A 1 104 ? 6.216 3.996 -4.847 1.00 90.75 104 SER A C 1
ATOM 790 O O . SER A 1 104 ? 6.285 4.077 -6.067 1.00 90.75 104 SER A O 1
ATOM 792 N N . VAL A 1 105 ? 7.272 4.231 -4.058 1.00 93.06 105 VAL A N 1
ATOM 793 C CA . VAL A 1 105 ? 8.581 4.656 -4.589 1.00 93.06 105 VAL A CA 1
ATOM 794 C C . VAL A 1 105 ? 9.161 3.631 -5.569 1.00 93.06 105 VAL A C 1
ATOM 796 O O . VAL A 1 105 ? 9.674 4.012 -6.619 1.00 93.06 105 VAL A O 1
ATOM 799 N N . LEU A 1 106 ? 9.068 2.333 -5.268 1.00 94.44 106 LEU A N 1
ATOM 800 C CA . LEU A 1 106 ? 9.545 1.285 -6.177 1.00 94.44 106 LEU A CA 1
ATOM 801 C C . LEU A 1 106 ? 8.724 1.205 -7.470 1.00 94.44 106 LEU A C 1
ATOM 803 O O . LEU A 1 106 ? 9.288 0.962 -8.537 1.00 94.44 106 LEU A O 1
ATOM 807 N N . LEU A 1 107 ? 7.406 1.413 -7.398 1.00 95.56 107 LEU A N 1
ATOM 808 C CA . LEU A 1 107 ? 6.555 1.474 -8.589 1.00 95.56 107 LEU A CA 1
ATOM 809 C C . LEU A 1 107 ? 6.926 2.667 -9.478 1.00 95.56 107 LEU A C 1
ATOM 811 O O . LEU A 1 107 ? 7.106 2.484 -10.684 1.00 95.56 107 LEU A O 1
ATOM 815 N N . ASP A 1 108 ? 7.119 3.846 -8.884 1.00 95.50 108 ASP A N 1
ATOM 816 C CA . ASP A 1 108 ? 7.550 5.052 -9.598 1.00 95.50 108 ASP A CA 1
ATOM 817 C C . ASP A 1 108 ? 8.934 4.858 -10.235 1.00 95.50 108 ASP A C 1
ATOM 819 O O . ASP A 1 108 ? 9.169 5.237 -11.387 1.00 95.50 108 ASP A O 1
ATOM 823 N N . GLN A 1 109 ? 9.852 4.205 -9.516 1.00 96.81 109 GLN A N 1
ATOM 824 C CA . GLN A 1 109 ? 11.177 3.864 -10.027 1.00 96.81 109 GLN A CA 1
ATOM 825 C C . GLN A 1 109 ? 11.098 2.932 -11.241 1.00 96.81 109 GLN A C 1
ATOM 827 O O . GLN A 1 109 ? 11.788 3.166 -12.234 1.00 96.81 109 GLN A O 1
ATOM 832 N N . GLU A 1 110 ? 10.261 1.894 -11.194 1.00 95.88 110 GLU A N 1
ATOM 833 C CA . GLU A 1 110 ? 10.107 0.958 -12.309 1.00 95.88 110 GLU A CA 1
ATOM 834 C C . GLU A 1 11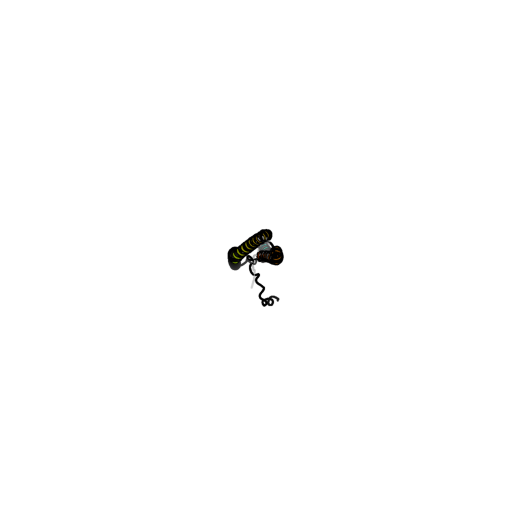0 ? 9.470 1.644 -13.529 1.00 95.88 110 GLU A C 1
ATOM 836 O O . GLU A 1 110 ? 9.898 1.410 -14.657 1.00 95.88 110 GLU A O 1
ATOM 841 N N . GLN A 1 111 ? 8.515 2.556 -13.324 1.00 96.38 111 GLN A N 1
ATOM 842 C CA . GLN A 1 111 ? 7.944 3.360 -14.408 1.00 96.38 111 GLN A CA 1
ATOM 843 C C . GLN A 1 111 ? 8.988 4.286 -15.051 1.00 96.38 111 GLN A C 1
ATOM 845 O O . GLN A 1 111 ? 9.075 4.369 -16.280 1.00 96.38 111 GLN A O 1
ATOM 850 N N . SER A 1 112 ? 9.816 4.945 -14.239 1.00 96.50 112 SER A N 1
ATOM 851 C CA . SER A 1 112 ? 10.940 5.746 -14.729 1.00 96.50 112 SER A CA 1
ATOM 852 C C . SER A 1 112 ? 11.924 4.885 -15.529 1.00 96.50 112 SER A C 1
ATOM 854 O O . SER A 1 112 ? 12.269 5.220 -16.661 1.00 96.50 112 SER A O 1
ATOM 856 N N . TYR A 1 113 ? 12.291 3.708 -15.019 1.00 96.62 113 TYR A N 1
ATOM 857 C CA . TYR A 1 113 ? 13.187 2.778 -15.707 1.00 96.62 113 TYR A CA 1
ATOM 858 C C . TYR A 1 113 ? 12.662 2.363 -17.093 1.00 96.62 113 TYR A C 1
ATOM 860 O O . TYR A 1 113 ? 13.416 2.385 -18.068 1.00 96.62 113 TYR A O 1
ATOM 868 N N . GLN A 1 114 ? 11.363 2.071 -17.222 1.00 96.06 114 GLN A N 1
ATOM 869 C CA . GLN A 1 114 ? 10.731 1.760 -18.514 1.00 96.06 114 GLN A CA 1
ATOM 870 C C . GLN A 1 114 ? 10.815 2.929 -19.495 1.00 96.06 114 GLN A C 1
ATOM 872 O O . GLN A 1 114 ? 11.150 2.727 -20.666 1.00 96.06 114 GLN A O 1
ATOM 877 N N . SER A 1 115 ? 10.534 4.146 -19.024 1.00 95.81 115 SER A N 1
ATOM 878 C CA . SER A 1 115 ? 10.634 5.365 -19.832 1.00 95.81 115 SER A CA 1
ATOM 879 C C . SER A 1 115 ? 12.063 5.573 -20.338 1.00 95.81 115 SER A C 1
ATOM 881 O O . SER A 1 115 ? 12.287 5.748 -21.537 1.00 95.81 115 SER A O 1
ATOM 883 N N . HIS A 1 116 ? 13.046 5.437 -19.447 1.00 95.94 116 HIS A N 1
ATOM 884 C CA . HIS A 1 116 ? 14.462 5.576 -19.773 1.00 95.94 116 HIS A CA 1
ATOM 885 C C . HIS A 1 116 ? 14.931 4.520 -20.783 1.00 95.94 116 HIS A C 1
ATOM 887 O O . HIS A 1 116 ? 15.576 4.870 -21.770 1.00 95.94 116 HIS A O 1
ATOM 893 N N . LEU A 1 117 ? 14.584 3.243 -20.590 1.00 95.00 117 LEU A N 1
ATOM 894 C CA . LEU A 1 117 ? 14.936 2.182 -21.539 1.00 95.00 117 LEU A CA 1
ATOM 895 C C . LEU A 1 117 ? 14.261 2.368 -22.900 1.00 95.00 117 LEU A C 1
ATOM 897 O O . LEU A 1 117 ? 14.873 2.102 -23.931 1.00 95.00 117 LEU A O 1
ATOM 901 N N . THR A 1 118 ? 13.020 2.851 -22.924 1.00 94.69 118 THR A N 1
ATOM 902 C CA . THR A 1 118 ? 12.299 3.123 -24.175 1.00 94.69 118 THR A CA 1
ATOM 903 C C . THR A 1 118 ? 12.934 4.285 -24.937 1.00 94.69 118 THR A C 1
ATOM 905 O O . THR A 1 118 ? 13.168 4.176 -26.142 1.00 94.69 118 THR A O 1
ATOM 908 N N . ALA A 1 119 ? 13.281 5.369 -24.239 1.00 95.50 119 ALA A N 1
ATOM 909 C CA . ALA A 1 119 ? 13.990 6.503 -24.823 1.00 95.50 119 ALA A CA 1
ATOM 910 C C . ALA A 1 119 ? 15.380 6.095 -25.335 1.00 95.50 119 ALA A C 1
ATOM 912 O O . ALA A 1 119 ? 15.755 6.449 -26.453 1.00 95.50 119 ALA A O 1
ATOM 913 N N . LEU A 1 120 ? 16.118 5.288 -24.564 1.00 93.06 120 LEU A N 1
ATOM 914 C CA . LEU A 1 120 ? 17.410 4.742 -24.975 1.00 93.06 120 LEU A CA 1
ATOM 915 C C . LEU A 1 120 ? 17.274 3.878 -26.234 1.00 93.06 120 LEU A C 1
ATOM 917 O O . LEU A 1 120 ? 18.031 4.059 -27.185 1.00 93.06 120 LEU A O 1
ATOM 921 N N . LYS A 1 121 ? 16.271 2.995 -26.279 1.00 92.69 121 LYS A N 1
ATOM 922 C CA . LYS A 1 121 ? 15.967 2.157 -27.444 1.00 92.69 121 LYS A CA 1
ATOM 923 C C . LYS A 1 121 ? 15.718 2.978 -28.697 1.00 92.69 121 LYS A C 1
ATOM 925 O O . LYS A 1 121 ? 16.217 2.649 -29.775 1.00 92.69 121 LYS A O 1
ATOM 930 N N . GLN A 1 122 ? 14.930 4.037 -28.561 1.00 92.62 122 GLN A N 1
ATOM 931 C CA . GLN A 1 122 ? 14.639 4.943 -29.659 1.00 92.62 122 GLN A CA 1
ATOM 932 C C . GLN A 1 122 ? 15.901 5.682 -30.115 1.00 92.62 122 GLN A C 1
ATOM 934 O O . GLN A 1 122 ? 16.208 5.669 -31.304 1.00 92.62 122 GLN A O 1
ATOM 939 N N . GLY A 1 123 ? 16.689 6.217 -29.178 1.00 91.50 123 GLY A N 1
ATOM 940 C CA . GLY A 1 123 ? 17.965 6.865 -29.483 1.00 91.50 123 GLY A CA 1
ATOM 941 C C . GLY A 1 123 ? 18.948 5.932 -30.195 1.00 91.50 123 GLY A C 1
ATOM 942 O O . GLY A 1 123 ? 19.565 6.324 -31.182 1.00 91.50 123 GLY A O 1
ATOM 943 N N . MET A 1 124 ? 19.043 4.669 -29.770 1.00 89.44 124 MET A N 1
ATOM 944 C CA . MET A 1 124 ? 19.852 3.650 -30.448 1.00 89.44 124 MET A CA 1
ATOM 945 C C . MET A 1 124 ? 19.374 3.395 -31.880 1.00 89.44 124 MET A C 1
ATOM 947 O O . MET A 1 124 ? 20.199 3.280 -32.785 1.00 89.44 124 MET A O 1
ATOM 951 N N . ARG A 1 125 ? 18.055 3.351 -32.111 1.00 90.12 125 ARG A N 1
ATOM 952 C CA . ARG A 1 125 ? 17.476 3.228 -33.459 1.00 90.12 125 ARG A CA 1
ATOM 953 C C . ARG A 1 125 ? 17.795 4.411 -34.353 1.00 90.12 125 ARG A C 1
ATOM 955 O O . ARG A 1 125 ? 18.095 4.210 -35.529 1.00 90.12 125 ARG A O 1
ATOM 962 N N . ASP A 1 126 ? 17.747 5.616 -33.812 1.00 91.06 126 ASP A N 1
ATOM 963 C CA . ASP A 1 126 ? 18.037 6.824 -34.576 1.00 91.06 126 ASP A CA 1
ATOM 964 C C . ASP A 1 126 ? 19.533 6.926 -34.899 1.00 91.06 126 ASP A C 1
ATOM 966 O O . ASP A 1 126 ? 19.894 7.158 -36.054 1.00 91.06 126 ASP A O 1
ATOM 970 N N . LEU A 1 127 ? 20.410 6.601 -33.942 1.00 88.31 127 LEU A N 1
ATOM 971 C CA . LEU A 1 127 ? 21.853 6.483 -34.176 1.00 88.31 127 LEU A CA 1
ATOM 972 C C . LEU A 1 127 ? 22.182 5.405 -35.214 1.00 88.31 127 LEU A C 1
ATOM 974 O O . LEU A 1 127 ? 23.013 5.626 -36.096 1.00 88.31 127 LEU A O 1
ATOM 978 N N . ALA A 1 128 ? 21.498 4.262 -35.174 1.00 88.44 128 ALA A N 1
ATOM 979 C CA . ALA A 1 128 ? 21.747 3.182 -36.122 1.00 88.44 128 ALA A CA 1
ATOM 980 C C . ALA A 1 128 ? 21.352 3.526 -37.574 1.00 88.44 128 ALA A C 1
ATOM 982 O O . ALA A 1 128 ? 21.778 2.881 -38.532 1.00 88.44 128 ALA A O 1
ATOM 983 N N . ARG A 1 129 ? 20.523 4.555 -37.773 1.00 85.94 129 ARG A N 1
ATOM 984 C CA . ARG A 1 129 ? 20.220 5.081 -39.112 1.00 85.94 129 ARG A CA 1
ATOM 985 C C . ARG A 1 129 ? 21.282 6.057 -39.611 1.00 85.94 129 ARG A C 1
ATOM 987 O O . ARG A 1 129 ? 21.386 6.247 -40.818 1.00 85.94 129 ARG A O 1
ATOM 994 N N . MET A 1 130 ? 22.055 6.656 -38.707 1.00 88.75 130 MET A N 1
ATOM 995 C CA . MET A 1 130 ? 23.062 7.671 -39.026 1.00 88.75 130 MET A CA 1
ATOM 996 C C . MET A 1 130 ? 24.465 7.086 -39.241 1.00 88.75 130 MET A C 1
ATOM 998 O O . MET A 1 130 ? 25.252 7.682 -39.973 1.00 88.75 130 MET A O 1
ATOM 1002 N N . LEU A 1 131 ? 24.789 5.927 -38.651 1.00 83.12 131 LEU A N 1
ATOM 1003 C CA . LEU A 1 131 ? 26.110 5.300 -38.789 1.00 83.12 131 LEU A CA 1
ATOM 1004 C C . LEU A 1 131 ? 26.093 4.065 -39.715 1.00 83.12 131 LEU A C 1
ATOM 1006 O O . LEU A 1 131 ? 25.335 3.124 -39.463 1.00 83.12 131 LEU A O 1
ATOM 1010 N N . PRO A 1 132 ? 26.954 3.990 -40.749 1.00 79.31 132 PRO A N 1
ATOM 1011 C CA . PRO A 1 132 ? 27.072 2.800 -41.591 1.00 79.31 132 PRO A CA 1
ATOM 1012 C C . PRO A 1 132 ? 27.589 1.594 -40.786 1.00 79.31 132 PRO A C 1
ATOM 1014 O O . PRO A 1 132 ? 28.493 1.720 -39.967 1.00 79.31 132 PRO A O 1
ATOM 1017 N N . GLY A 1 133 ? 26.996 0.414 -41.003 1.00 78.31 133 GLY A N 1
ATOM 1018 C CA . GLY A 1 133 ? 27.361 -0.834 -40.306 1.00 78.31 133 GLY A CA 1
ATOM 1019 C C . GLY A 1 133 ? 26.720 -1.043 -38.923 1.00 78.31 133 GLY A C 1
ATOM 1020 O O . GLY A 1 133 ? 26.829 -2.123 -38.353 1.00 78.31 133 GLY A O 1
ATOM 1021 N N . SER A 1 134 ? 25.984 -0.062 -38.399 1.00 81.50 134 SER A N 1
ATOM 1022 C CA . SER A 1 134 ? 25.369 -0.112 -37.060 1.00 81.50 134 SER A CA 1
ATOM 1023 C C . SER A 1 134 ? 24.083 -0.957 -36.957 1.00 81.50 134 SER A C 1
ATOM 1025 O O . SER A 1 134 ? 23.574 -1.173 -35.858 1.00 81.50 134 SER A O 1
ATOM 1027 N N . ARG A 1 135 ? 23.571 -1.487 -38.079 1.00 79.62 135 ARG A N 1
ATOM 1028 C CA . ARG A 1 135 ? 22.374 -2.353 -38.111 1.00 79.62 135 ARG A CA 1
ATOM 1029 C C . ARG A 1 135 ? 22.574 -3.660 -37.344 1.00 79.62 135 ARG A C 1
ATOM 1031 O O . ARG A 1 135 ? 21.700 -4.056 -36.587 1.00 79.62 135 ARG A O 1
ATOM 1038 N N . THR A 1 136 ? 23.747 -4.274 -37.475 1.00 80.19 136 THR A N 1
ATOM 1039 C CA . THR A 1 136 ? 24.076 -5.522 -36.772 1.00 80.19 136 THR A CA 1
ATOM 1040 C C . THR A 1 136 ? 24.147 -5.313 -35.258 1.00 80.19 136 THR A C 1
ATOM 1042 O O . THR A 1 136 ? 23.719 -6.167 -34.490 1.00 80.19 136 THR A O 1
ATOM 1045 N N . TRP A 1 137 ? 24.654 -4.156 -34.816 1.00 81.75 137 TRP A N 1
ATOM 1046 C CA . TRP A 1 137 ? 24.641 -3.778 -33.403 1.00 81.75 137 TRP A CA 1
ATOM 1047 C C . TRP A 1 137 ? 23.215 -3.536 -32.903 1.00 81.75 137 TRP A C 1
ATOM 1049 O O . TRP A 1 137 ? 22.867 -3.988 -31.819 1.00 81.75 137 TRP A O 1
ATOM 1059 N N . LEU A 1 138 ? 22.359 -2.899 -33.703 1.00 84.81 138 LEU A N 1
ATOM 1060 C CA . LEU A 1 138 ? 20.963 -2.712 -33.327 1.00 84.81 138 LEU A CA 1
ATOM 1061 C C . LEU A 1 138 ? 20.254 -4.046 -33.062 1.00 84.81 138 LEU A C 1
ATOM 1063 O O . LEU A 1 138 ? 19.624 -4.189 -32.020 1.00 84.81 138 LEU A O 1
ATOM 1067 N N . ASP A 1 139 ? 20.402 -5.023 -33.956 1.00 84.56 139 ASP A N 1
ATOM 1068 C CA . ASP A 1 139 ? 19.743 -6.325 -33.814 1.00 84.56 139 ASP A CA 1
ATOM 1069 C C . ASP A 1 139 ? 20.224 -7.082 -32.561 1.00 84.56 139 ASP A C 1
ATOM 1071 O O . ASP A 1 139 ? 19.407 -7.642 -31.832 1.00 84.56 139 ASP A O 1
ATOM 1075 N N . MET A 1 140 ? 21.525 -7.024 -32.239 1.00 82.38 140 MET A N 1
ATOM 1076 C CA . MET A 1 140 ? 22.088 -7.676 -31.041 1.00 82.38 140 MET A CA 1
ATOM 1077 C C . MET A 1 140 ? 21.588 -7.085 -29.712 1.00 82.38 140 MET A C 1
ATOM 1079 O O . MET A 1 140 ? 21.533 -7.790 -28.700 1.00 82.38 140 MET A O 1
ATOM 1083 N N . TYR A 1 141 ? 21.268 -5.791 -29.680 1.00 87.38 141 TYR A N 1
ATOM 1084 C CA . TYR A 1 141 ? 20.874 -5.101 -28.448 1.00 87.38 141 TYR A CA 1
ATOM 1085 C C . TYR A 1 141 ? 19.364 -4.853 -28.351 1.00 87.38 141 TYR A C 1
ATOM 1087 O O . TYR A 1 141 ? 18.864 -4.667 -27.240 1.00 87.38 141 TYR A O 1
ATOM 1095 N N . ASP A 1 142 ? 18.613 -4.895 -29.460 1.00 90.44 142 ASP A N 1
ATOM 1096 C CA . ASP A 1 142 ? 17.150 -4.748 -29.438 1.00 90.44 142 ASP A CA 1
ATOM 1097 C C . ASP A 1 142 ? 16.511 -5.861 -28.604 1.00 90.44 142 ASP A C 1
ATOM 1099 O O . ASP A 1 142 ? 15.648 -5.580 -27.774 1.00 90.44 142 ASP A O 1
ATOM 1103 N N . GLU A 1 143 ? 16.977 -7.104 -28.753 1.00 90.88 143 GLU A N 1
ATOM 1104 C CA . GLU A 1 143 ? 16.489 -8.246 -27.974 1.00 90.88 143 GLU A CA 1
ATOM 1105 C C . GLU A 1 143 ? 16.747 -8.074 -26.472 1.00 90.88 143 GLU A C 1
ATOM 1107 O O . GLU A 1 143 ? 15.822 -8.196 -25.668 1.00 90.88 143 GLU A O 1
ATOM 1112 N N . GLN A 1 144 ? 17.973 -7.710 -26.084 1.00 90.69 144 GLN A N 1
ATOM 1113 C CA . GLN A 1 144 ? 18.331 -7.497 -24.676 1.00 90.69 144 GLN A CA 1
ATOM 1114 C C . GLN A 1 144 ? 17.511 -6.371 -24.042 1.00 90.69 144 GLN A C 1
ATOM 1116 O O . GLN A 1 144 ? 17.059 -6.474 -22.902 1.00 90.69 144 GLN A O 1
ATOM 1121 N N . MET A 1 145 ? 17.268 -5.304 -24.794 1.00 91.31 145 MET A N 1
ATOM 1122 C CA . MET A 1 145 ? 16.494 -4.160 -24.331 1.00 91.31 145 MET A CA 1
ATOM 1123 C C . MET A 1 145 ? 14.998 -4.476 -24.249 1.00 91.31 145 MET A C 1
ATOM 1125 O O . MET A 1 145 ? 14.344 -4.077 -23.287 1.00 91.31 145 MET A O 1
ATOM 1129 N N . ASN A 1 146 ? 14.465 -5.261 -25.190 1.00 93.75 146 ASN A N 1
ATOM 1130 C CA . ASN A 1 146 ? 13.109 -5.808 -25.107 1.00 93.75 146 ASN A CA 1
ATOM 1131 C C . ASN A 1 146 ? 12.945 -6.694 -23.871 1.00 93.75 146 ASN A C 1
ATOM 1133 O O . ASN A 1 146 ? 11.962 -6.551 -23.143 1.00 93.75 146 ASN A O 1
ATOM 1137 N N . ALA A 1 147 ? 13.918 -7.565 -23.601 1.00 94.88 147 ALA A N 1
ATOM 1138 C CA . ALA A 1 147 ? 13.921 -8.410 -22.417 1.00 94.88 147 ALA A CA 1
ATOM 1139 C C . ALA A 1 147 ? 13.965 -7.576 -21.127 1.00 94.88 147 ALA A C 1
ATOM 1141 O O . ALA A 1 147 ? 13.179 -7.826 -20.215 1.00 94.88 147 ALA A O 1
ATOM 1142 N N . ALA A 1 148 ? 14.814 -6.546 -21.059 1.00 94.62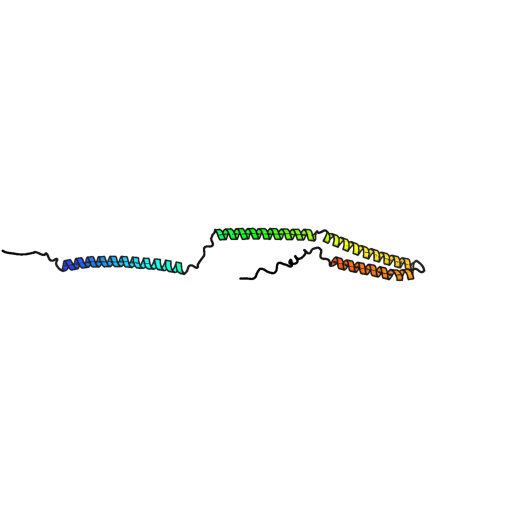 148 ALA A N 1
ATOM 1143 C CA . ALA A 1 148 ? 14.909 -5.660 -19.898 1.00 94.62 148 ALA A CA 1
ATOM 1144 C C . ALA A 1 148 ? 13.602 -4.890 -19.634 1.00 94.62 148 ALA A C 1
ATOM 1146 O O . ALA A 1 148 ? 13.147 -4.821 -18.489 1.00 94.62 148 ALA A O 1
ATOM 1147 N N . ILE A 1 149 ? 12.950 -4.374 -20.683 1.00 95.19 149 ILE A N 1
ATOM 1148 C CA . ILE A 1 149 ? 11.635 -3.720 -20.578 1.00 95.19 149 ILE A CA 1
ATOM 1149 C C . ILE A 1 149 ? 10.568 -4.727 -20.121 1.00 95.19 149 ILE A C 1
ATOM 1151 O O . ILE A 1 149 ? 9.782 -4.431 -19.223 1.00 95.19 149 ILE A O 1
ATOM 1155 N N . ALA A 1 150 ? 10.549 -5.939 -20.680 1.00 96.81 150 ALA A N 1
ATOM 1156 C CA . ALA A 1 150 ? 9.590 -6.973 -20.289 1.00 96.81 150 ALA A CA 1
ATOM 1157 C C . ALA A 1 150 ? 9.755 -7.397 -18.819 1.00 96.81 150 ALA A C 1
ATOM 1159 O O . ALA A 1 150 ? 8.768 -7.516 -18.090 1.00 96.81 150 ALA A O 1
ATOM 1160 N N . GLN A 1 151 ? 10.997 -7.573 -18.361 1.00 97.12 151 GLN A N 1
ATOM 1161 C CA . GLN A 1 151 ? 11.314 -7.865 -16.961 1.00 97.12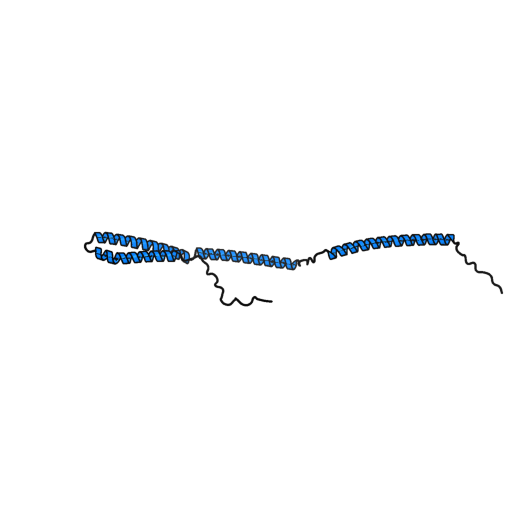 151 GLN A CA 1
ATOM 1162 C C . GLN A 1 151 ? 10.884 -6.726 -16.036 1.00 97.12 151 GLN A C 1
ATOM 1164 O O . GLN A 1 151 ? 10.316 -6.977 -14.976 1.00 97.12 151 GLN A O 1
ATOM 1169 N N . SER A 1 152 ? 11.107 -5.481 -16.452 1.00 96.38 152 SER A N 1
ATOM 1170 C CA . SER A 1 152 ? 10.671 -4.291 -15.729 1.00 96.38 152 SER A CA 1
ATOM 1171 C C . SER A 1 152 ? 9.150 -4.244 -15.546 1.00 96.38 152 SER A C 1
ATOM 1173 O O . SER A 1 152 ? 8.649 -4.085 -14.431 1.00 96.38 152 SER A O 1
ATOM 1175 N N . VAL A 1 153 ? 8.392 -4.499 -16.614 1.00 96.75 153 VAL A N 1
ATOM 1176 C CA . VAL A 1 153 ? 6.925 -4.598 -16.556 1.00 96.75 153 VAL A CA 1
ATOM 1177 C C . VAL A 1 153 ? 6.483 -5.742 -15.639 1.00 96.75 153 VAL A C 1
ATOM 1179 O O . VAL A 1 153 ? 5.525 -5.590 -14.879 1.00 96.75 153 VAL A O 1
ATOM 1182 N N . ALA A 1 154 ? 7.174 -6.884 -15.673 1.00 97.50 154 ALA A N 1
ATOM 1183 C CA . ALA A 1 154 ? 6.880 -8.007 -14.786 1.00 97.50 154 ALA A CA 1
ATOM 1184 C C . ALA A 1 154 ? 7.107 -7.652 -13.305 1.00 97.50 154 ALA A C 1
ATOM 1186 O O . ALA A 1 154 ? 6.237 -7.938 -12.480 1.00 97.50 154 ALA A O 1
ATOM 1187 N N . ARG A 1 155 ? 8.213 -6.972 -12.971 1.00 96.81 155 ARG A N 1
ATOM 1188 C CA . ARG A 1 155 ? 8.480 -6.481 -11.608 1.00 96.81 155 ARG A CA 1
ATOM 1189 C C . ARG A 1 155 ? 7.436 -5.471 -11.150 1.00 96.81 155 ARG A C 1
ATOM 1191 O O . ARG A 1 155 ? 6.923 -5.609 -10.046 1.00 96.81 155 ARG A O 1
ATOM 1198 N N . SER A 1 156 ? 7.038 -4.527 -12.006 1.00 95.94 156 SER A N 1
ATOM 1199 C CA . SER A 1 156 ? 5.963 -3.573 -11.696 1.00 95.94 156 SER A CA 1
ATOM 1200 C C . SER A 1 156 ? 4.651 -4.288 -11.340 1.00 95.94 156 SER A C 1
ATOM 1202 O O . SER A 1 156 ? 4.029 -3.977 -10.325 1.00 95.94 156 SER A O 1
ATOM 1204 N N . LYS A 1 157 ? 4.268 -5.324 -12.102 1.00 95.44 157 LYS A N 1
ATOM 1205 C CA . LYS A 1 157 ? 3.082 -6.149 -11.802 1.00 95.44 157 LYS A CA 1
ATOM 1206 C C . LYS A 1 157 ? 3.204 -6.894 -10.474 1.00 95.44 157 LYS A C 1
ATOM 1208 O O . LYS A 1 157 ? 2.243 -6.926 -9.708 1.00 95.44 157 LYS A O 1
ATOM 1213 N N . GLN A 1 158 ? 4.368 -7.482 -10.196 1.00 94.56 158 GLN A N 1
ATOM 1214 C CA . GLN A 1 158 ? 4.630 -8.165 -8.926 1.00 94.56 158 GLN A CA 1
ATOM 1215 C C . GLN A 1 158 ? 4.522 -7.194 -7.748 1.00 94.56 158 GLN A C 1
ATOM 1217 O O . GLN A 1 158 ? 3.798 -7.476 -6.799 1.00 94.56 158 GLN A O 1
ATOM 1222 N N . LEU A 1 159 ? 5.165 -6.026 -7.842 1.00 93.12 159 LEU A N 1
ATOM 1223 C CA . LEU A 1 159 ? 5.106 -4.975 -6.827 1.00 93.12 159 LEU A CA 1
ATOM 1224 C C . LEU A 1 159 ? 3.671 -4.491 -6.603 1.00 93.12 159 LEU A C 1
ATOM 1226 O O . LEU A 1 159 ? 3.236 -4.378 -5.458 1.00 93.12 159 LEU A O 1
ATOM 1230 N N . ALA A 1 160 ? 2.904 -4.267 -7.673 1.00 90.31 160 ALA A N 1
ATOM 1231 C CA . ALA A 1 160 ? 1.507 -3.851 -7.586 1.00 90.31 160 ALA A CA 1
ATOM 1232 C C . ALA A 1 160 ? 0.639 -4.871 -6.828 1.00 90.31 160 ALA A C 1
ATOM 1234 O O . ALA A 1 160 ? -0.217 -4.463 -6.040 1.00 90.31 160 ALA A O 1
ATOM 1235 N N . ALA A 1 161 ? 0.907 -6.170 -6.996 1.00 89.94 161 ALA A N 1
ATOM 1236 C CA . ALA A 1 161 ? 0.185 -7.254 -6.333 1.00 89.94 161 ALA A CA 1
ATOM 1237 C C . ALA A 1 161 ? 0.529 -7.431 -4.839 1.00 89.94 161 ALA A C 1
ATOM 1239 O O . ALA A 1 161 ? -0.246 -8.055 -4.115 1.00 89.94 161 ALA A O 1
ATOM 1240 N N . LEU A 1 162 ? 1.653 -6.887 -4.352 1.00 87.44 162 LEU A N 1
ATOM 1241 C CA . LEU A 1 162 ? 2.036 -7.001 -2.940 1.00 87.44 162 LEU A CA 1
ATOM 1242 C C . LEU A 1 162 ? 1.034 -6.272 -2.035 1.00 87.44 162 LEU A C 1
ATOM 1244 O O . LEU A 1 162 ? 0.783 -5.079 -2.214 1.00 87.44 162 LEU A O 1
ATOM 1248 N N . GLN A 1 163 ? 0.494 -6.962 -1.032 1.00 79.56 163 GLN A N 1
ATOM 1249 C CA . GLN A 1 163 ? -0.340 -6.344 -0.002 1.00 79.56 163 GLN A CA 1
ATOM 1250 C C . GLN A 1 163 ? 0.550 -5.816 1.126 1.00 79.56 163 GLN A C 1
ATOM 1252 O O . GLN A 1 163 ? 1.142 -6.595 1.864 1.00 79.56 163 GLN A O 1
ATOM 1257 N N . THR A 1 164 ? 0.648 -4.494 1.257 1.00 75.56 164 THR A N 1
ATOM 1258 C CA . THR A 1 164 ? 1.416 -3.830 2.328 1.00 75.56 164 THR A CA 1
ATOM 1259 C C . THR A 1 164 ? 0.539 -3.396 3.505 1.00 75.56 164 THR A C 1
ATOM 1261 O O . THR A 1 164 ? 1.061 -3.097 4.572 1.00 75.56 164 THR A O 1
ATOM 1264 N N . ASN A 1 165 ? -0.789 -3.433 3.333 1.0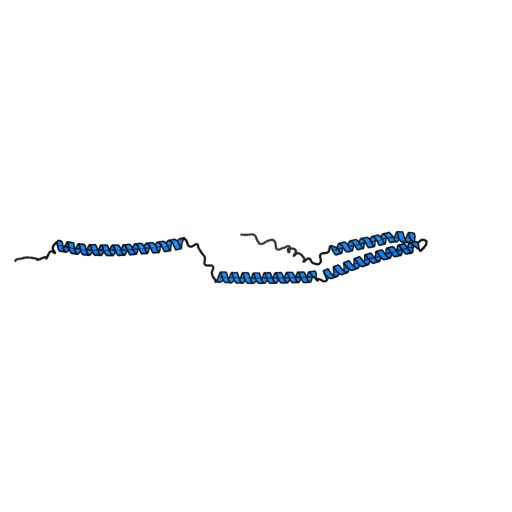0 66.38 165 ASN A N 1
ATOM 1265 C CA . ASN A 1 165 ? -1.774 -2.975 4.320 1.00 66.38 165 ASN A CA 1
ATOM 1266 C C . ASN A 1 165 ? -2.493 -4.130 5.050 1.00 66.38 165 ASN A C 1
ATOM 1268 O O . ASN A 1 165 ? -3.487 -3.906 5.737 1.00 66.38 165 ASN A O 1
ATOM 1272 N N . ALA A 1 166 ? -2.046 -5.378 4.876 1.00 58.75 166 ALA A N 1
ATOM 1273 C CA . ALA A 1 166 ? -2.673 -6.543 5.498 1.00 58.75 166 ALA A CA 1
ATOM 1274 C C . ALA A 1 166 ? -1.936 -6.933 6.787 1.00 58.75 166 ALA A C 1
ATOM 1276 O O . ALA A 1 166 ? -0.726 -7.159 6.772 1.00 58.75 166 ALA A O 1
A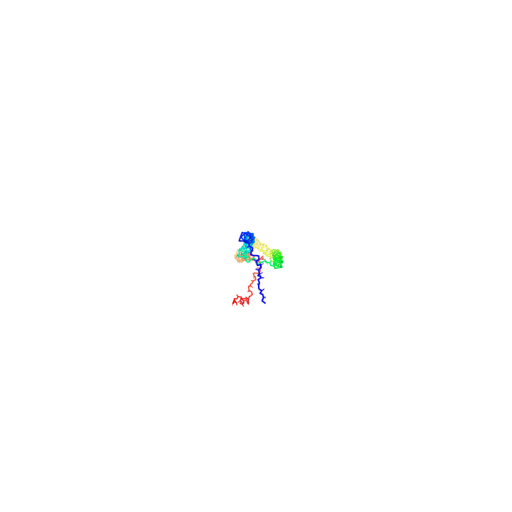TOM 1277 N N . LEU A 1 167 ? -2.669 -7.030 7.901 1.00 54.16 167 LEU A N 1
ATOM 1278 C CA . LEU A 1 167 ? -2.137 -7.606 9.134 1.00 54.16 167 LEU A CA 1
ATOM 1279 C C . LEU A 1 167 ? -1.794 -9.086 8.892 1.00 54.16 167 LEU A C 1
ATOM 1281 O O . LEU A 1 167 ? -2.574 -9.777 8.226 1.00 54.16 167 LEU A O 1
ATOM 1285 N N . PRO A 1 168 ? -0.679 -9.603 9.441 1.00 51.59 168 PRO A N 1
ATOM 1286 C CA . PRO A 1 168 ? -0.441 -11.037 9.470 1.00 51.59 168 PRO A CA 1
ATOM 1287 C C . PRO A 1 168 ? -1.642 -11.684 10.152 1.00 51.59 168 PRO A C 1
ATOM 1289 O O . PRO A 1 168 ? -1.931 -11.382 11.311 1.00 51.59 168 PRO A O 1
ATOM 1292 N N . ILE A 1 169 ? -2.367 -12.543 9.432 1.00 51.09 169 ILE A N 1
ATOM 1293 C CA . ILE A 1 169 ? -3.382 -13.392 10.056 1.00 51.09 169 ILE A CA 1
ATOM 1294 C C . ILE A 1 169 ? -2.645 -14.130 11.177 1.00 51.09 169 ILE A C 1
ATOM 1296 O O . ILE A 1 169 ? -1.615 -14.744 10.873 1.00 51.09 169 ILE A O 1
ATOM 1300 N N . PRO A 1 170 ? -3.101 -14.060 12.445 1.00 49.94 170 PRO A N 1
ATOM 1301 C CA . PRO A 1 170 ? -2.538 -14.885 13.496 1.00 49.94 170 PRO A CA 1
ATOM 1302 C C . PRO A 1 170 ? -2.663 -16.327 13.021 1.00 49.94 170 PRO A C 1
ATOM 1304 O O . PRO A 1 170 ? -3.759 -16.887 12.986 1.00 49.94 170 PRO A O 1
ATOM 1307 N N . GLN A 1 171 ? -1.559 -16.908 12.554 1.00 46.62 171 GLN A N 1
ATOM 1308 C CA . GLN A 1 171 ? -1.540 -18.329 12.285 1.00 46.62 171 GLN A CA 1
ATOM 1309 C C . GLN A 1 171 ? -1.837 -18.973 13.627 1.00 46.62 171 GLN A C 1
ATOM 1311 O O . GLN A 1 171 ? -1.141 -18.693 14.606 1.00 46.62 171 GLN A O 1
ATOM 1316 N N . ALA A 1 172 ? -2.928 -19.739 13.684 1.00 47.31 172 ALA A N 1
ATOM 1317 C CA . ALA A 1 172 ? -3.283 -20.496 14.867 1.00 47.31 172 ALA A CA 1
ATOM 1318 C C . ALA A 1 172 ? -2.017 -21.212 15.335 1.00 47.31 172 ALA A C 1
ATOM 1320 O O . ALA A 1 172 ? -1.436 -21.992 14.579 1.00 47.31 172 ALA A O 1
ATOM 1321 N N . ILE A 1 173 ? -1.554 -20.871 16.539 1.00 48.28 173 ILE A N 1
ATOM 1322 C CA . ILE A 1 173 ? -0.382 -21.499 17.136 1.00 48.28 173 ILE A CA 1
ATOM 1323 C C . ILE A 1 173 ? -0.649 -23.010 17.082 1.00 48.28 173 ILE A C 1
ATOM 1325 O O . ILE A 1 173 ? -1.653 -23.453 17.656 1.00 48.28 173 ILE A O 1
ATOM 1329 N N . PRO A 1 174 ? 0.175 -23.807 16.377 1.00 43.59 174 PRO A N 1
ATOM 1330 C CA . PRO A 1 174 ? -0.005 -25.245 16.357 1.00 43.59 174 PRO A CA 1
ATOM 1331 C C . PRO A 1 174 ? 0.265 -25.747 17.777 1.00 43.59 174 PRO A C 1
ATOM 1333 O O . PRO A 1 174 ? 1.410 -25.802 18.213 1.00 43.59 174 PRO A O 1
ATOM 1336 N N . GLY A 1 175 ? -0.805 -26.016 18.531 1.00 51.66 175 GLY A N 1
ATOM 1337 C CA . GLY A 1 175 ? -0.706 -26.468 19.920 1.00 51.66 175 GLY A CA 1
ATOM 1338 C C . GLY A 1 175 ? -1.894 -26.185 20.846 1.00 51.66 175 GLY A C 1
ATOM 1339 O O . GLY A 1 175 ? -1.919 -26.758 21.926 1.00 51.66 175 GLY A O 1
ATOM 1340 N N . GLN A 1 176 ? -2.888 -25.365 20.475 1.00 47.78 176 GLN A N 1
ATOM 1341 C CA . GLN A 1 176 ? -4.044 -25.081 21.360 1.00 47.78 176 GLN A CA 1
ATOM 1342 C C . GLN A 1 176 ? -5.366 -25.755 20.954 1.00 47.78 176 GLN A C 1
ATOM 1344 O O . GLN A 1 176 ? -6.425 -25.427 21.479 1.00 47.78 176 GLN A O 1
ATOM 1349 N N . ALA A 1 177 ? -5.323 -26.745 20.064 1.00 46.69 177 ALA A N 1
ATOM 1350 C CA . ALA A 1 177 ? -6.487 -27.565 19.737 1.00 46.69 177 ALA A CA 1
ATOM 1351 C C . ALA A 1 177 ? -6.453 -28.895 20.506 1.00 46.69 177 ALA A C 1
ATOM 1353 O O . ALA A 1 177 ? -6.211 -29.930 19.901 1.00 46.69 177 ALA A O 1
ATOM 1354 N N . ALA A 1 178 ? -6.653 -28.862 21.828 1.00 50.28 178 ALA A N 1
ATOM 1355 C CA . ALA A 1 178 ? -7.193 -29.985 22.608 1.00 50.28 178 ALA A CA 1
ATOM 1356 C C . ALA A 1 178 ? -7.234 -29.635 24.103 1.00 50.28 178 ALA A C 1
ATOM 1358 O O . ALA A 1 178 ? -6.299 -29.967 24.813 1.00 50.28 178 ALA A O 1
ATOM 1359 N N . THR A 1 179 ? -8.313 -29.005 24.575 1.00 46.53 179 THR A N 1
ATOM 1360 C CA . THR A 1 179 ? -8.913 -29.241 25.912 1.00 46.53 179 THR A CA 1
ATOM 1361 C C . THR A 1 179 ? -10.222 -28.452 26.041 1.00 46.53 179 THR A C 1
ATOM 1363 O O . THR A 1 179 ? -10.411 -27.634 26.932 1.00 46.53 179 THR A O 1
ATOM 1366 N N . ALA A 1 180 ? -11.167 -28.682 25.131 1.00 50.44 180 ALA A N 1
ATOM 1367 C CA . ALA A 1 180 ? -12.547 -28.238 25.332 1.00 50.44 180 ALA A CA 1
ATOM 1368 C C . ALA A 1 180 ? -13.523 -29.235 24.694 1.00 50.44 180 ALA A C 1
ATOM 1370 O O . ALA A 1 180 ? -14.169 -28.969 23.685 1.00 50.44 180 ALA A O 1
ATOM 1371 N N . SER A 1 181 ? -13.583 -30.436 25.266 1.00 42.81 181 SER A N 1
ATOM 1372 C CA . SER A 1 181 ? -14.739 -31.334 25.157 1.00 42.81 181 SER A CA 1
ATOM 1373 C C . SER A 1 181 ? -14.620 -32.352 26.295 1.00 42.81 181 SER A C 1
ATOM 1375 O O . SER A 1 181 ? -13.761 -33.222 26.228 1.00 42.81 181 SER A O 1
ATOM 1377 N N . LYS A 1 182 ? -15.245 -32.089 27.452 1.00 41.16 182 LYS A N 1
ATOM 1378 C CA . LYS A 1 182 ? -16.630 -32.477 27.829 1.00 41.16 182 LYS A CA 1
ATOM 1379 C C . LYS A 1 182 ? -16.582 -33.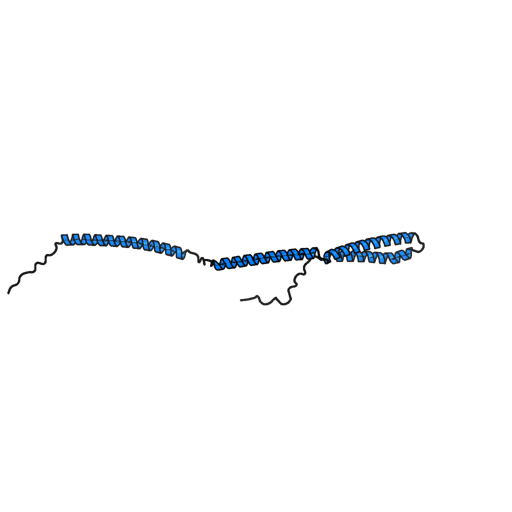763 28.685 1.00 41.16 182 LYS A C 1
ATOM 1381 O O . LYS A 1 182 ? -15.671 -34.555 28.453 1.00 41.16 182 LYS A O 1
ATOM 1386 N N . PRO A 1 183 ? -17.566 -34.081 29.548 1.00 52.34 183 PRO A N 1
ATOM 1387 C CA . PRO A 1 183 ? -18.584 -33.266 30.227 1.00 52.34 183 PRO A CA 1
ATOM 1388 C C . PRO A 1 183 ? -18.206 -32.886 31.669 1.00 52.34 183 PRO A C 1
ATOM 1390 O O . PRO A 1 183 ? -17.309 -33.535 32.249 1.00 52.34 183 PRO A O 1
#

Radius of gyration: 55.94 Å; chains: 1; bounding box: 120×47×157 Å